Protein AF-A0A7S1MNI5-F1 (afdb_monomer_lite)

InterPro domains:
  IPR006387 CPW-WPC domain [PF09717] (18-81)
  IPR006387 CPW-WPC domain [SM01099] (18-83)
  IPR006387 CPW-WPC domain [TIGR01492] (18-82)

Secondary structure (DSSP, 8-state):
--SS--TT-GGG-TTTSPPB-TTSSS-TT-EE-TTS-EE--S-TTT--GGG-GGGGEE--TT--HHHHHHHHHHHT----BTT----------------

Sequence (99 aa):
PDPNPDRTDPSMAVWASCGHDYNYSCPMTFAKDAQGRCRAPDAPDVYDFRGVGNCANFDTSRWTPAMKEVFEKNCHVTWPCIGKVYIASSAALLGLAFL

Foldseek 3Di:
DDPQDDPVDLVPVCVSDFDFDPVDFEFPQWAQDPVRWTAHDPDCVVDPPPPQPPLGTGGCPPPDPVNVVVSCVRRVTHHDGPPDDDDRPPPDPDDDDDD

Structure (mmCIF, N/CA/C/O backbone):
data_AF-A0A7S1MNI5-F1
#
_entry.id   AF-A0A7S1MNI5-F1
#
loop_
_atom_site.group_PDB
_atom_site.id
_atom_site.type_symbol
_atom_site.label_atom_id
_atom_site.label_alt_id
_atom_site.label_comp_id
_atom_site.label_asym_id
_atom_site.label_entity_id
_atom_site.label_seq_id
_atom_site.pdbx_PDB_ins_code
_atom_site.Cartn_x
_atom_site.Cartn_y
_atom_site.Cartn_z
_atom_site.occupancy
_atom_site.B_iso_or_equiv
_atom_site.auth_seq_id
_atom_site.auth_comp_id
_atom_site.auth_asym_id
_atom_site.auth_atom_id
_atom_site.pdbx_PDB_model_num
ATOM 1 N N . PRO A 1 1 ? 19.127 -14.014 21.501 1.00 40.25 1 PRO A N 1
ATOM 2 C CA . PRO A 1 1 ? 18.271 -14.449 20.376 1.00 40.25 1 PRO A CA 1
ATOM 3 C C . PRO A 1 1 ? 18.070 -13.271 19.427 1.00 40.25 1 PRO A C 1
ATOM 5 O O . PRO A 1 1 ? 17.399 -12.308 19.790 1.00 40.25 1 PRO A O 1
ATOM 8 N N . ASP A 1 2 ? 18.752 -13.305 18.285 1.00 34.28 2 ASP A N 1
ATOM 9 C CA . ASP A 1 2 ? 18.641 -12.259 17.274 1.00 34.28 2 ASP A CA 1
ATOM 10 C C . ASP A 1 2 ? 17.185 -12.153 16.788 1.00 34.28 2 ASP A C 1
ATOM 12 O O . ASP A 1 2 ? 16.576 -13.172 16.462 1.00 34.28 2 ASP A O 1
ATOM 16 N N . PRO A 1 3 ? 16.589 -10.949 16.747 1.00 51.53 3 PRO A N 1
ATOM 17 C CA . PRO A 1 3 ? 15.180 -10.760 16.397 1.00 51.53 3 PRO A CA 1
ATOM 18 C C . PRO A 1 3 ? 14.914 -10.860 14.888 1.00 51.53 3 PRO A C 1
ATOM 20 O O . PRO A 1 3 ? 13.818 -10.522 14.440 1.00 51.53 3 PRO A O 1
ATOM 23 N N . ASN A 1 4 ? 15.910 -11.258 14.092 1.00 52.97 4 ASN A N 1
ATOM 24 C CA . ASN A 1 4 ? 15.786 -11.325 12.647 1.00 52.97 4 ASN A CA 1
ATOM 25 C C . ASN A 1 4 ? 15.644 -12.790 12.205 1.00 52.97 4 ASN A C 1
ATOM 27 O O . ASN A 1 4 ? 16.596 -13.553 12.379 1.00 52.97 4 ASN A O 1
ATOM 31 N N . PRO A 1 5 ? 14.479 -13.193 11.675 1.00 53.62 5 PRO A N 1
ATOM 32 C CA . PRO A 1 5 ? 14.256 -14.560 11.231 1.00 53.62 5 PRO A CA 1
ATOM 33 C C . PRO A 1 5 ? 15.192 -14.932 10.078 1.00 53.62 5 PRO A C 1
ATOM 35 O O . PRO A 1 5 ? 15.642 -14.079 9.308 1.00 53.62 5 PRO A O 1
ATOM 38 N N . ASP A 1 6 ? 15.489 -16.226 10.001 1.00 53.81 6 ASP A N 1
ATOM 39 C CA . ASP A 1 6 ? 16.373 -16.816 9.004 1.00 53.81 6 ASP A CA 1
ATOM 40 C C . ASP A 1 6 ? 15.912 -16.474 7.576 1.00 53.81 6 ASP A C 1
ATOM 42 O O . ASP A 1 6 ? 14.749 -16.651 7.213 1.00 53.81 6 ASP A O 1
ATOM 46 N N . ARG A 1 7 ? 16.840 -15.976 6.751 1.00 56.78 7 ARG A N 1
ATOM 47 C CA . ARG A 1 7 ? 16.567 -15.541 5.373 1.00 56.78 7 ARG A CA 1
ATOM 48 C C . ARG A 1 7 ? 16.258 -16.706 4.432 1.00 56.78 7 ARG A C 1
ATOM 50 O O . ARG A 1 7 ? 15.777 -16.454 3.330 1.00 56.78 7 ARG A O 1
ATOM 57 N N . THR A 1 8 ? 16.549 -17.948 4.824 1.00 58.19 8 THR A N 1
ATOM 58 C CA . THR A 1 8 ? 16.262 -19.136 4.004 1.00 58.19 8 THR A CA 1
ATOM 59 C C . THR A 1 8 ? 14.855 -19.695 4.194 1.00 58.19 8 THR A C 1
ATOM 61 O O . THR A 1 8 ? 14.434 -20.521 3.389 1.00 58.19 8 THR A O 1
ATOM 64 N N . ASP A 1 9 ? 14.114 -19.228 5.202 1.00 52.97 9 ASP A N 1
ATOM 65 C CA . ASP A 1 9 ? 12.722 -19.615 5.432 1.00 52.97 9 ASP A CA 1
ATOM 66 C C . ASP A 1 9 ? 11.829 -18.371 5.614 1.00 52.97 9 ASP A C 1
ATOM 68 O O . ASP A 1 9 ? 11.577 -17.920 6.736 1.00 52.97 9 ASP A O 1
ATOM 72 N N . PRO A 1 10 ? 11.320 -17.788 4.512 1.00 54.41 10 PRO A N 1
ATOM 73 C CA . PRO A 1 10 ? 10.461 -16.611 4.574 1.00 54.41 10 PRO A CA 1
ATOM 74 C C . PRO A 1 10 ? 9.112 -16.879 5.259 1.00 54.41 10 PRO A C 1
ATOM 76 O O . PRO A 1 10 ? 8.421 -15.922 5.590 1.00 54.41 10 PRO A O 1
ATOM 79 N N . SER A 1 11 ? 8.729 -18.135 5.530 1.00 54.28 11 SER A N 1
ATOM 80 C CA . SER A 1 11 ? 7.509 -18.434 6.298 1.00 54.28 11 SER A CA 1
ATOM 81 C C . SER A 1 11 ? 7.650 -18.102 7.791 1.00 54.28 11 SER A C 1
ATOM 83 O O . SER A 1 11 ? 6.659 -17.840 8.470 1.00 54.28 11 SER A O 1
ATOM 85 N N . MET A 1 12 ? 8.891 -18.026 8.282 1.00 52.06 12 MET A N 1
ATOM 86 C CA . MET A 1 12 ? 9.248 -17.648 9.655 1.00 52.06 12 MET A CA 1
ATOM 87 C C . MET A 1 12 ? 9.437 -16.134 9.822 1.00 52.06 12 MET A C 1
ATOM 89 O O . MET A 1 12 ? 9.621 -15.629 10.935 1.00 52.06 12 MET A O 1
ATOM 93 N N . ALA A 1 13 ? 9.388 -15.377 8.725 1.00 54.97 13 ALA A N 1
ATOM 94 C CA . ALA A 1 13 ? 9.414 -13.934 8.780 1.00 54.97 13 ALA A CA 1
ATOM 95 C C . ALA A 1 13 ? 8.074 -13.394 9.294 1.00 54.97 13 ALA A C 1
ATOM 97 O O . ALA A 1 13 ? 7.085 -13.332 8.574 1.00 54.97 13 ALA A O 1
ATOM 98 N N . VAL A 1 14 ? 8.053 -12.906 10.537 1.00 50.84 14 VAL A N 1
ATOM 99 C CA . VAL A 1 14 ? 6.901 -12.170 11.103 1.00 50.84 14 VAL A CA 1
ATOM 100 C C . VAL A 1 14 ? 6.546 -10.939 10.246 1.00 50.84 14 VAL A C 1
ATOM 102 O O . VAL A 1 14 ? 5.409 -10.480 10.240 1.00 50.84 14 VAL A O 1
ATOM 105 N N . TRP A 1 15 ? 7.507 -10.419 9.473 1.00 53.28 15 TRP A N 1
ATOM 106 C CA . TRP A 1 15 ? 7.284 -9.370 8.473 1.00 53.28 15 TRP A CA 1
ATOM 107 C C . TRP A 1 15 ? 6.761 -9.891 7.122 1.00 53.28 15 TRP A C 1
ATOM 109 O O . TRP A 1 15 ? 6.233 -9.097 6.354 1.00 53.28 15 TRP A O 1
ATOM 119 N N . ALA A 1 16 ? 6.887 -11.190 6.828 1.00 52.38 16 ALA A N 1
ATOM 120 C CA . ALA A 1 16 ? 6.332 -11.825 5.629 1.00 52.38 16 ALA A CA 1
ATOM 121 C C . ALA A 1 16 ? 4.855 -12.226 5.794 1.00 52.38 16 ALA A C 1
ATOM 123 O O . ALA A 1 16 ? 4.181 -12.510 4.809 1.00 52.38 16 ALA A O 1
ATOM 124 N N . SER A 1 17 ? 4.336 -12.231 7.026 1.00 63.50 17 SER A N 1
ATOM 125 C CA . SER A 1 17 ? 2.917 -12.450 7.327 1.00 63.50 17 SER A CA 1
ATOM 126 C C . SER A 1 17 ? 2.466 -11.571 8.498 1.00 63.50 17 SER A C 1
ATOM 128 O O . SER A 1 17 ? 2.069 -12.038 9.563 1.00 63.50 17 SER A O 1
ATOM 130 N N . CYS A 1 18 ? 2.554 -10.256 8.316 1.00 76.69 18 CYS A N 1
ATOM 131 C CA . CYS A 1 18 ? 1.974 -9.312 9.263 1.00 76.69 18 CYS A CA 1
ATOM 132 C C . CYS A 1 18 ? 0.515 -9.009 8.887 1.00 76.69 18 CYS A C 1
ATOM 134 O O . CYS A 1 18 ? 0.136 -9.049 7.719 1.00 76.69 18 CYS A O 1
ATOM 136 N N . GLY A 1 19 ? -0.322 -8.667 9.871 1.00 82.00 19 GLY A N 1
ATOM 137 C CA . GLY A 1 19 ? -1.615 -8.055 9.565 1.00 82.0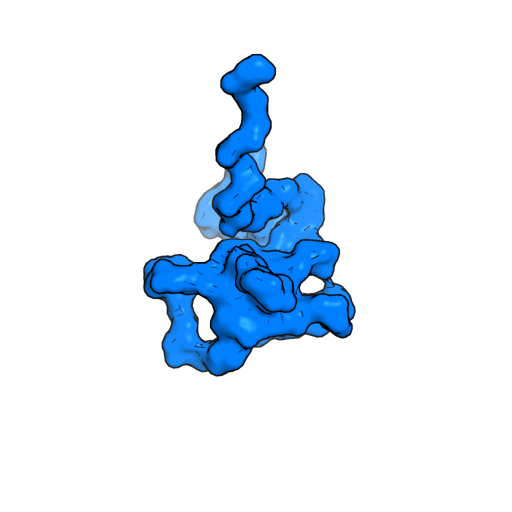0 19 GLY A CA 1
ATOM 138 C C . GLY A 1 19 ? -1.381 -6.700 8.897 1.00 82.00 19 GLY A C 1
ATOM 139 O O . GLY A 1 19 ? -0.672 -5.866 9.464 1.00 82.00 19 GLY A O 1
ATOM 140 N N . HIS A 1 20 ? -1.932 -6.487 7.704 1.00 87.62 20 HIS A N 1
ATOM 141 C CA . HIS A 1 20 ? -1.769 -5.231 6.974 1.00 87.62 20 HIS A CA 1
ATOM 142 C C . H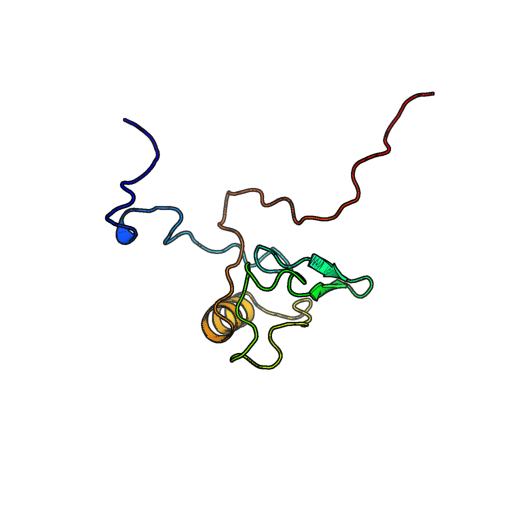IS A 1 20 ? -2.686 -4.133 7.522 1.00 87.62 20 HIS A C 1
ATOM 144 O O . HIS A 1 20 ? -3.861 -4.342 7.828 1.00 87.62 20 HIS A O 1
ATOM 150 N N . ASP A 1 21 ? -2.123 -2.940 7.654 1.00 88.12 21 ASP A N 1
ATOM 151 C CA . ASP A 1 21 ? -2.765 -1.738 8.145 1.00 88.12 21 ASP A CA 1
ATOM 152 C C . ASP A 1 21 ? -3.405 -0.971 6.988 1.00 88.12 21 ASP A C 1
ATOM 154 O O . ASP A 1 21 ? -2.833 -0.079 6.353 1.00 88.12 21 ASP A O 1
ATOM 158 N N . TYR A 1 22 ? -4.664 -1.311 6.749 1.00 90.94 22 TYR A N 1
ATOM 159 C CA . TYR A 1 22 ? -5.496 -0.665 5.748 1.00 90.94 22 TYR A CA 1
ATOM 160 C C . TYR A 1 22 ? -5.970 0.742 6.142 1.00 90.94 22 TYR A C 1
ATOM 162 O O . TYR A 1 22 ? -6.722 1.354 5.378 1.00 90.94 22 TYR A O 1
ATOM 170 N N . ASN A 1 23 ? -5.534 1.301 7.279 1.00 89.88 23 ASN A N 1
ATOM 171 C CA . ASN A 1 23 ? -5.755 2.718 7.578 1.00 89.88 23 ASN A CA 1
ATOM 172 C C . ASN A 1 23 ? -4.842 3.620 6.742 1.00 89.88 23 ASN A C 1
ATOM 174 O O . ASN A 1 23 ? -5.215 4.752 6.422 1.00 89.88 23 ASN A O 1
ATOM 178 N N . TYR A 1 24 ? -3.683 3.117 6.304 1.00 89.69 24 TYR A N 1
ATOM 179 C CA . TYR A 1 24 ? -2.849 3.842 5.354 1.00 89.69 24 TYR A CA 1
ATOM 180 C C . TYR A 1 24 ? -3.571 3.981 4.014 1.00 89.69 24 TYR A C 1
ATOM 182 O O . TYR A 1 24 ? -4.207 3.051 3.502 1.00 89.69 24 TYR A O 1
ATOM 190 N N . SER A 1 25 ? -3.502 5.178 3.431 1.00 91.50 25 SER A N 1
ATOM 191 C CA . SER A 1 25 ? -4.143 5.428 2.140 1.00 91.50 25 SER A CA 1
ATOM 192 C C . SER A 1 25 ? -3.443 4.649 1.029 1.00 91.50 25 SER A C 1
ATOM 194 O O . SER A 1 25 ? -4.103 3.935 0.290 1.00 91.50 25 SER A O 1
ATOM 196 N N . CYS A 1 26 ? -2.114 4.714 0.960 1.00 91.88 26 CYS A N 1
ATOM 197 C CA . CYS A 1 26 ? -1.352 4.075 -0.106 1.00 91.88 26 CYS A CA 1
ATOM 198 C C . CYS A 1 26 ? -0.579 2.850 0.391 1.00 91.88 26 CYS A C 1
ATOM 200 O O . CYS A 1 26 ? -0.188 2.827 1.563 1.00 91.88 26 CYS A O 1
ATOM 202 N N . PRO A 1 27 ? -0.333 1.864 -0.491 1.00 89.94 27 PRO A N 1
ATOM 203 C CA . PRO A 1 27 ? 0.618 0.795 -0.228 1.00 89.94 27 PRO A CA 1
ATOM 204 C C . PRO A 1 27 ? 2.025 1.341 0.035 1.00 89.94 27 PRO A C 1
ATOM 206 O O . PRO A 1 27 ? 2.337 2.498 -0.265 1.00 89.94 27 PRO A O 1
ATOM 209 N N . MET A 1 28 ? 2.900 0.485 0.555 1.00 86.12 28 MET A N 1
ATOM 210 C CA . MET A 1 28 ? 4.329 0.768 0.638 1.00 86.12 28 MET A CA 1
ATOM 211 C C . MET A 1 28 ? 4.880 1.135 -0.741 1.00 86.12 28 MET A C 1
ATOM 213 O O . MET A 1 28 ? 4.407 0.605 -1.734 1.00 86.12 28 MET A O 1
ATOM 217 N N . THR A 1 29 ? 5.873 2.032 -0.767 1.00 81.75 29 THR A N 1
ATOM 218 C CA . THR A 1 29 ? 6.541 2.600 -1.963 1.00 81.75 29 THR A CA 1
ATOM 219 C C . THR A 1 29 ? 5.694 3.514 -2.856 1.00 81.75 29 THR A C 1
ATOM 221 O O . THR A 1 29 ? 6.261 4.220 -3.688 1.00 81.75 29 THR A O 1
ATOM 224 N N . PHE A 1 30 ? 4.379 3.603 -2.638 1.00 87.44 30 PHE A N 1
ATOM 225 C CA . PHE A 1 30 ? 3.509 4.533 -3.357 1.00 87.44 30 PHE A CA 1
ATOM 226 C C . PHE A 1 30 ? 3.489 5.908 -2.681 1.00 87.44 30 PHE A C 1
ATOM 228 O O . PHE A 1 30 ? 3.409 6.026 -1.455 1.00 87.44 30 PHE A O 1
ATOM 235 N N . ALA A 1 31 ? 3.505 6.964 -3.492 1.00 87.31 31 ALA A N 1
ATOM 236 C CA . ALA A 1 31 ? 3.410 8.346 -3.032 1.00 87.31 31 ALA A CA 1
ATOM 237 C C . ALA A 1 31 ? 2.034 8.934 -3.359 1.00 87.31 31 ALA A C 1
ATOM 239 O O . ALA A 1 31 ? 1.455 8.641 -4.406 1.00 87.31 31 ALA A O 1
ATOM 240 N N . LYS A 1 32 ? 1.508 9.794 -2.481 1.00 89.56 32 LYS A N 1
ATOM 241 C CA . LYS A 1 32 ? 0.306 10.572 -2.798 1.00 89.56 32 LYS A CA 1
ATOM 242 C C . LYS A 1 32 ? 0.638 11.683 -3.783 1.00 89.56 32 LYS A C 1
ATOM 244 O O . LYS A 1 32 ? 1.626 12.393 -3.608 1.00 89.56 32 LYS A O 1
ATOM 249 N N . ASP A 1 33 ? -0.213 11.861 -4.782 1.00 87.88 33 ASP A N 1
ATOM 250 C CA . ASP A 1 33 ? -0.185 13.042 -5.631 1.00 87.88 33 ASP A CA 1
ATOM 251 C C . ASP A 1 33 ? -0.928 14.236 -5.020 1.00 87.88 33 ASP A C 1
ATOM 253 O O . ASP A 1 33 ? -1.490 14.159 -3.926 1.00 87.88 33 ASP A O 1
ATOM 257 N N . ALA A 1 34 ? -0.921 15.363 -5.737 1.00 87.88 34 ALA A N 1
ATOM 258 C CA . ALA A 1 34 ? -1.598 16.590 -5.323 1.00 87.88 34 ALA A CA 1
ATOM 259 C C . ALA A 1 34 ? -3.123 16.419 -5.182 1.00 87.88 34 ALA A C 1
ATOM 261 O O . ALA A 1 34 ? -3.772 17.212 -4.507 1.00 87.88 34 ALA A O 1
ATOM 262 N N . GLN A 1 35 ? -3.692 15.387 -5.806 1.00 87.75 35 GLN A N 1
ATOM 263 C CA . GLN A 1 35 ? -5.101 15.020 -5.739 1.00 87.75 35 GLN A CA 1
ATOM 264 C C . GLN A 1 35 ? -5.373 13.964 -4.653 1.00 87.75 35 GLN A C 1
ATOM 266 O O . GLN A 1 35 ? -6.514 13.542 -4.481 1.00 87.75 35 GLN A O 1
ATOM 271 N N . GLY A 1 36 ? -4.345 13.537 -3.911 1.00 88.31 36 GLY A N 1
ATOM 272 C CA . GLY A 1 36 ? -4.440 12.522 -2.866 1.00 88.31 36 GLY A CA 1
ATOM 273 C C . GLY A 1 36 ? -4.476 11.080 -3.379 1.00 88.31 36 GLY A C 1
ATOM 274 O O . GLY A 1 36 ? -4.682 10.170 -2.575 1.00 88.31 36 GLY A O 1
ATOM 275 N N . ARG A 1 37 ? -4.256 10.856 -4.680 1.00 91.25 37 ARG A N 1
ATOM 276 C CA . ARG A 1 37 ? -4.232 9.529 -5.307 1.00 91.25 37 ARG A CA 1
ATOM 277 C C . ARG A 1 37 ? -2.869 8.883 -5.111 1.00 91.25 37 ARG A C 1
ATOM 279 O O . ARG A 1 37 ? -1.844 9.559 -5.089 1.00 91.25 37 ARG A O 1
ATOM 286 N N . CYS A 1 38 ? -2.852 7.566 -4.992 1.00 91.50 38 CYS A N 1
ATOM 287 C CA . CYS A 1 38 ? -1.632 6.790 -4.864 1.00 91.50 38 CYS A CA 1
ATOM 288 C C . CYS A 1 38 ? -0.993 6.612 -6.237 1.00 91.50 38 CYS A C 1
ATOM 290 O O . CYS A 1 38 ? -1.628 6.086 -7.152 1.00 91.50 38 CYS A O 1
ATOM 292 N N . ARG A 1 39 ? 0.260 7.046 -6.364 1.00 89.50 39 ARG A N 1
ATOM 293 C CA . ARG A 1 39 ? 1.095 6.867 -7.548 1.00 89.50 39 ARG A CA 1
ATOM 294 C C . ARG A 1 39 ? 2.230 5.909 -7.260 1.00 89.50 39 ARG A C 1
ATOM 296 O O . ARG A 1 39 ? 2.900 6.025 -6.232 1.00 89.50 39 ARG A O 1
ATOM 303 N N . ALA A 1 40 ? 2.421 4.987 -8.190 1.00 85.25 40 ALA A N 1
ATOM 304 C CA . ALA A 1 40 ? 3.580 4.119 -8.222 1.00 85.25 40 ALA A CA 1
ATOM 305 C C . ALA A 1 40 ? 4.888 4.932 -8.293 1.00 85.25 40 ALA A C 1
ATOM 307 O O . ALA A 1 40 ? 4.882 6.040 -8.838 1.00 85.25 40 ALA A O 1
ATOM 308 N N . PRO A 1 41 ? 6.001 4.399 -7.761 1.00 79.75 41 PRO A N 1
ATOM 309 C CA . PRO A 1 41 ? 7.311 5.014 -7.931 1.00 79.75 41 PRO A CA 1
ATOM 310 C C . PRO A 1 41 ? 7.751 4.953 -9.402 1.00 79.75 41 PRO A C 1
ATOM 312 O O . PRO A 1 41 ? 7.535 3.952 -10.075 1.00 79.75 41 PRO A O 1
ATOM 315 N N . ASP A 1 42 ? 8.434 5.992 -9.887 1.00 69.94 42 ASP A N 1
ATOM 316 C CA . ASP A 1 42 ? 8.936 6.059 -11.273 1.00 69.94 42 ASP A CA 1
ATOM 317 C C . ASP A 1 42 ? 10.131 5.117 -11.540 1.00 69.94 42 ASP A C 1
ATOM 319 O O . ASP A 1 42 ? 10.624 5.026 -12.664 1.00 69.94 42 ASP A O 1
ATOM 323 N N . ALA A 1 43 ? 10.626 4.440 -10.500 1.00 64.06 43 ALA A N 1
ATOM 324 C CA . ALA A 1 43 ? 11.821 3.610 -10.534 1.00 64.06 43 ALA A CA 1
ATOM 325 C C . ALA A 1 43 ? 11.492 2.200 -11.085 1.00 64.06 43 ALA A C 1
ATOM 327 O O . ALA A 1 43 ? 10.795 1.427 -10.420 1.00 64.06 43 ALA A O 1
ATOM 328 N N . PRO A 1 44 ? 11.963 1.844 -12.298 1.00 56.28 44 PRO A N 1
ATOM 329 C CA . PRO A 1 44 ? 11.597 0.599 -12.985 1.00 56.28 44 PRO A CA 1
ATOM 330 C C . PRO A 1 44 ? 12.209 -0.664 -12.357 1.00 56.28 44 PRO A C 1
ATOM 332 O O . PRO A 1 44 ? 11.847 -1.774 -12.735 1.00 56.28 44 PRO A O 1
ATOM 335 N N . ASP A 1 45 ? 13.146 -0.507 -11.424 1.00 57.25 45 ASP A N 1
ATOM 336 C CA . ASP A 1 45 ? 13.790 -1.569 -10.648 1.00 57.25 45 ASP A CA 1
ATOM 337 C C . ASP A 1 45 ? 13.010 -1.946 -9.378 1.00 57.25 45 ASP A C 1
ATOM 339 O O . ASP A 1 45 ? 13.219 -3.027 -8.828 1.00 57.25 45 ASP A O 1
ATOM 343 N N . VAL A 1 46 ? 12.097 -1.082 -8.920 1.00 55.25 46 VAL A N 1
ATOM 344 C CA . VAL A 1 46 ? 11.306 -1.300 -7.699 1.00 55.25 46 VAL A CA 1
ATOM 345 C C . VAL A 1 46 ? 10.032 -2.096 -7.984 1.00 55.25 46 VAL A C 1
ATOM 347 O O . VAL A 1 46 ? 9.528 -2.772 -7.088 1.00 55.25 46 VAL A O 1
ATOM 350 N N . TYR A 1 47 ? 9.493 -2.028 -9.206 1.00 57.00 47 TYR A N 1
ATOM 351 C CA . TYR A 1 47 ? 8.194 -2.618 -9.520 1.00 57.00 47 TYR A CA 1
ATOM 352 C C . TYR A 1 47 ? 8.015 -2.875 -11.028 1.00 57.00 47 TYR A C 1
ATOM 354 O O . TYR A 1 47 ? 8.133 -1.956 -11.837 1.00 57.00 47 TYR A O 1
ATOM 362 N N . ASP A 1 48 ? 7.699 -4.113 -11.427 1.00 58.81 48 ASP A N 1
ATOM 363 C CA . ASP A 1 48 ? 7.422 -4.437 -12.833 1.00 58.81 48 ASP A CA 1
ATOM 364 C C . ASP A 1 48 ? 5.964 -4.108 -13.194 1.00 58.81 48 ASP A C 1
ATOM 366 O O . ASP A 1 48 ? 5.050 -4.924 -13.071 1.00 58.81 48 ASP A O 1
ATOM 370 N N . PHE A 1 49 ? 5.731 -2.880 -13.655 1.00 57.94 49 PHE A N 1
ATOM 371 C CA . PHE A 1 49 ? 4.415 -2.411 -14.107 1.00 57.94 49 PHE A CA 1
ATOM 372 C C . PHE A 1 49 ? 3.932 -3.076 -15.406 1.00 57.94 49 PHE A C 1
ATOM 374 O O . PHE A 1 49 ? 2.801 -2.832 -15.832 1.00 57.94 49 PHE A O 1
ATOM 381 N N . ARG A 1 50 ? 4.769 -3.877 -16.086 1.00 52.06 50 ARG A N 1
ATOM 382 C CA . ARG A 1 50 ? 4.540 -4.285 -17.484 1.00 52.06 50 ARG A CA 1
ATOM 383 C C . ARG A 1 50 ? 3.413 -5.299 -17.681 1.00 52.06 50 ARG A C 1
ATOM 385 O O . ARG A 1 50 ? 3.069 -5.579 -18.826 1.00 52.06 50 ARG A O 1
ATOM 392 N N . GLY A 1 51 ? 2.810 -5.812 -16.607 1.00 51.34 51 GLY A N 1
ATOM 393 C CA . GLY A 1 51 ? 1.753 -6.826 -16.685 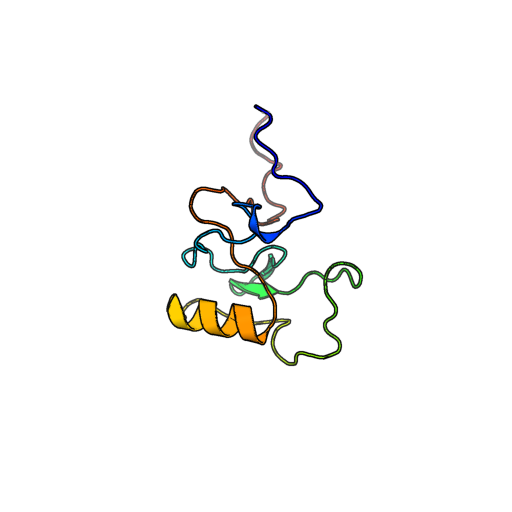1.00 51.34 51 GLY A CA 1
ATOM 394 C C . GLY A 1 51 ? 0.413 -6.476 -16.036 1.00 51.34 51 GLY A C 1
ATOM 395 O O . GLY A 1 51 ? -0.562 -7.174 -16.301 1.00 51.34 51 GLY A O 1
ATOM 396 N N . VAL A 1 52 ? 0.322 -5.428 -15.202 1.00 55.94 52 VAL A N 1
ATOM 397 C CA . VAL A 1 52 ? -0.808 -5.271 -14.258 1.00 55.94 52 VAL A CA 1
ATOM 398 C C . VAL A 1 52 ? -1.498 -3.899 -14.353 1.00 55.94 52 VAL A C 1
ATOM 400 O O . VAL A 1 52 ? -1.568 -3.149 -13.389 1.00 55.94 52 VAL A O 1
ATOM 403 N N . GLY A 1 53 ? -2.032 -3.567 -15.536 1.00 63.22 53 GLY A N 1
ATOM 404 C CA . GLY A 1 53 ? -3.087 -2.555 -15.760 1.00 63.22 53 GLY A CA 1
ATOM 405 C C . GLY A 1 53 ? -3.094 -1.269 -14.896 1.00 63.22 53 GLY A C 1
ATOM 406 O O . GLY A 1 53 ? -2.069 -0.641 -14.650 1.00 63.22 53 GLY A O 1
ATOM 407 N N . ASN A 1 54 ? -4.295 -0.846 -14.465 1.00 72.94 54 ASN A N 1
ATOM 408 C CA . ASN A 1 54 ? -4.599 0.412 -13.747 1.00 72.94 54 ASN A CA 1
ATOM 409 C C . ASN A 1 54 ? -4.018 0.513 -12.309 1.00 72.94 54 ASN A C 1
ATOM 411 O O . ASN A 1 54 ? -4.478 1.338 -11.520 1.00 72.94 54 ASN A O 1
ATOM 415 N N . CYS A 1 55 ? -3.026 -0.302 -11.938 1.00 86.00 55 CYS A N 1
ATOM 416 C CA . CYS A 1 55 ? -2.443 -0.318 -10.591 1.00 86.00 55 CYS A CA 1
ATOM 417 C C . CYS A 1 55 ? -1.426 0.813 -10.342 1.00 86.00 55 CYS A C 1
ATOM 419 O O . CYS A 1 55 ? -1.018 1.029 -9.206 1.00 86.00 55 CYS A O 1
ATOM 421 N N . ALA A 1 56 ? -1.016 1.553 -11.378 1.00 85.12 56 ALA A N 1
ATOM 422 C CA . ALA A 1 56 ? -0.021 2.622 -11.251 1.00 85.12 56 ALA A CA 1
ATOM 423 C C . ALA A 1 56 ? -0.577 3.926 -10.646 1.00 85.12 56 ALA A C 1
ATOM 425 O O 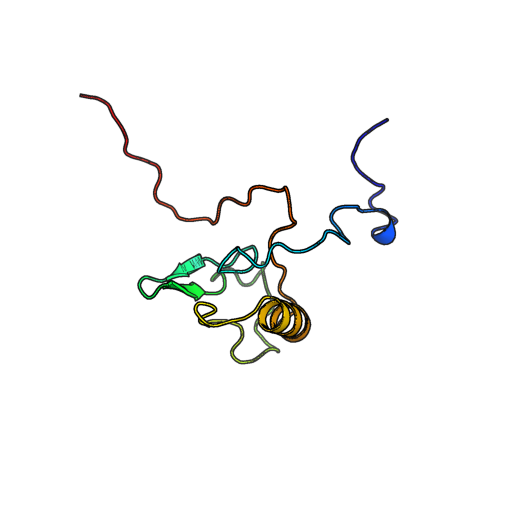. ALA A 1 56 ? 0.179 4.710 -10.070 1.00 85.12 56 ALA A O 1
ATOM 426 N N . ASN A 1 57 ? -1.882 4.184 -10.791 1.00 88.06 57 ASN A N 1
ATOM 427 C CA . ASN A 1 57 ? -2.519 5.396 -10.278 1.00 88.06 57 ASN A CA 1
ATOM 428 C C . ASN A 1 57 ? -3.977 5.140 -9.868 1.00 88.06 57 ASN A C 1
ATOM 430 O O . ASN A 1 57 ? -4.838 4.912 -10.719 1.00 88.06 57 ASN A O 1
ATOM 434 N N . PHE A 1 58 ? -4.279 5.245 -8.574 1.00 91.00 58 PHE A N 1
ATOM 435 C CA . PHE A 1 58 ? -5.605 4.930 -8.032 1.00 91.00 58 PHE A CA 1
ATOM 436 C C . PHE A 1 58 ? -5.940 5.752 -6.782 1.00 91.00 58 PHE A C 1
ATOM 438 O O . PHE A 1 58 ? -5.057 6.279 -6.112 1.00 91.00 58 PHE A O 1
ATOM 445 N N . ASP A 1 59 ? -7.231 5.864 -6.464 1.00 92.88 59 ASP A N 1
ATOM 446 C CA . ASP A 1 59 ? -7.725 6.536 -5.258 1.00 92.88 59 ASP A CA 1
ATOM 447 C C . ASP A 1 59 ? -8.378 5.526 -4.312 1.00 92.88 59 ASP A C 1
ATOM 449 O O . ASP A 1 59 ? -9.313 4.822 -4.694 1.00 92.88 59 ASP A O 1
ATOM 453 N N . THR A 1 60 ? -7.905 5.490 -3.068 1.00 93.44 60 THR A N 1
ATOM 454 C CA . THR A 1 60 ? -8.413 4.604 -2.018 1.00 93.44 60 THR A CA 1
ATOM 455 C C . THR A 1 60 ? -9.321 5.312 -1.014 1.00 93.44 60 THR A C 1
ATOM 457 O O . THR A 1 60 ? -9.664 4.718 0.007 1.00 93.44 60 THR A O 1
ATOM 460 N N . SER A 1 61 ? -9.652 6.591 -1.221 1.00 91.88 61 SER A N 1
ATOM 461 C CA . SER A 1 61 ? -10.379 7.438 -0.260 1.00 91.88 61 SER A CA 1
ATOM 462 C C . SER A 1 61 ? -11.713 6.839 0.193 1.00 91.88 61 SER A C 1
ATOM 464 O O . SER A 1 61 ? -12.142 7.047 1.325 1.00 91.88 61 SER A O 1
ATOM 466 N N . ARG A 1 62 ? -12.351 6.053 -0.680 1.00 93.75 62 ARG A N 1
ATOM 467 C CA . ARG A 1 62 ? -13.643 5.394 -0.443 1.00 93.75 62 ARG A CA 1
ATOM 468 C C . ARG A 1 62 ? -13.540 3.877 -0.283 1.00 93.75 62 ARG A C 1
ATOM 470 O O . ARG A 1 62 ? -14.565 3.200 -0.298 1.00 93.75 62 ARG A O 1
ATOM 477 N N . TRP A 1 63 ? -12.329 3.331 -0.195 1.00 94.31 63 TRP A N 1
ATOM 478 C CA . TRP A 1 63 ? -12.127 1.885 -0.136 1.00 94.31 63 TRP A CA 1
ATOM 479 C C . TRP A 1 63 ? -12.271 1.364 1.285 1.00 94.31 63 TRP A C 1
ATOM 481 O O . TRP A 1 63 ? -11.715 1.924 2.230 1.00 94.31 63 TRP A O 1
ATOM 491 N N . THR A 1 64 ? -12.976 0.245 1.421 1.00 95.81 64 THR A N 1
ATOM 492 C CA . THR A 1 64 ? -12.985 -0.523 2.666 1.00 95.81 64 THR A CA 1
ATOM 493 C C . THR A 1 64 ? -11.667 -1.293 2.826 1.00 95.81 64 THR A C 1
ATOM 495 O O . THR A 1 64 ? -10.965 -1.523 1.834 1.00 95.81 64 THR A O 1
ATOM 498 N N . PRO A 1 65 ? -11.327 -1.755 4.043 1.00 93.75 65 PRO A N 1
ATOM 499 C CA . PRO A 1 65 ? -10.176 -2.634 4.251 1.00 93.75 65 PRO A CA 1
ATOM 500 C C . PRO A 1 65 ? -10.177 -3.867 3.333 1.00 93.75 65 PRO A C 1
ATOM 502 O O . PRO A 1 65 ? -9.162 -4.178 2.722 1.00 93.75 65 PRO A O 1
ATOM 505 N N . ALA A 1 66 ? -11.340 -4.496 3.131 1.00 93.69 66 ALA A N 1
ATOM 506 C CA . ALA A 1 66 ? -11.481 -5.641 2.229 1.00 93.69 66 ALA A CA 1
ATOM 507 C C . ALA A 1 66 ? -11.194 -5.288 0.755 1.00 93.69 66 ALA A C 1
ATOM 509 O O . ALA A 1 66 ? -10.603 -6.083 0.031 1.00 93.69 66 ALA A O 1
ATOM 510 N N . MET A 1 67 ? -11.573 -4.087 0.296 1.00 94.50 67 MET A N 1
ATOM 511 C CA . MET A 1 67 ? -11.231 -3.627 -1.059 1.00 94.50 67 MET A CA 1
ATOM 512 C C . MET A 1 67 ? -9.721 -3.437 -1.222 1.00 94.50 67 MET A C 1
ATOM 514 O O . MET A 1 67 ? -9.171 -3.802 -2.259 1.00 94.50 67 MET A O 1
ATOM 518 N N . LYS A 1 68 ? -9.052 -2.896 -0.195 1.00 94.12 68 LYS A N 1
ATOM 519 C CA . LYS A 1 68 ? -7.592 -2.737 -0.184 1.00 94.12 68 LYS A CA 1
ATOM 520 C C . LYS A 1 68 ? -6.882 -4.089 -0.197 1.00 94.12 68 LYS A C 1
ATOM 522 O O . LYS A 1 68 ? -5.973 -4.260 -0.995 1.00 94.12 68 LYS A O 1
ATOM 527 N N . GLU A 1 69 ? -7.354 -5.063 0.577 1.00 92.81 69 GLU A N 1
ATOM 528 C CA . GLU A 1 69 ? -6.822 -6.432 0.565 1.00 92.81 69 GLU A CA 1
ATOM 529 C C . GLU A 1 69 ? -6.934 -7.097 -0.818 1.00 92.81 69 GLU A C 1
ATOM 531 O O . GLU A 1 69 ? -5.990 -7.718 -1.306 1.00 92.81 69 GLU A O 1
ATOM 536 N N . VAL A 1 70 ? -8.087 -6.965 -1.481 1.00 92.19 70 VAL A N 1
ATOM 537 C CA . VAL A 1 70 ? -8.278 -7.511 -2.834 1.00 92.19 70 VAL A CA 1
ATOM 538 C C . VAL A 1 70 ? -7.360 -6.810 -3.837 1.00 92.19 70 VAL A C 1
ATOM 540 O O . VAL A 1 70 ? -6.743 -7.472 -4.670 1.00 92.19 70 VAL A O 1
ATOM 543 N N . PHE A 1 71 ? -7.239 -5.482 -3.754 1.00 91.31 71 PHE A N 1
ATOM 544 C CA . PHE A 1 71 ? -6.334 -4.719 -4.612 1.00 91.31 71 PHE A CA 1
ATOM 545 C C . PHE A 1 71 ? -4.874 -5.114 -4.395 1.00 91.31 71 PHE A C 1
ATOM 547 O O . PHE A 1 71 ? -4.137 -5.281 -5.360 1.00 91.31 71 PHE A O 1
ATOM 554 N N . GLU A 1 72 ? -4.470 -5.308 -3.144 1.00 89.69 72 GLU A N 1
ATOM 555 C CA . GLU A 1 72 ? -3.135 -5.757 -2.774 1.00 89.69 72 GLU A CA 1
ATOM 556 C C . GLU A 1 72 ? -2.755 -7.060 -3.477 1.00 89.69 72 GLU A C 1
ATOM 558 O O . GLU A 1 72 ? -1.721 -7.133 -4.138 1.00 89.69 72 GLU A O 1
ATOM 563 N N . LYS A 1 73 ? -3.648 -8.052 -3.420 1.00 88.00 73 LYS A N 1
ATOM 564 C CA . LYS A 1 73 ? -3.468 -9.355 -4.069 1.00 88.00 73 LYS A CA 1
ATOM 565 C C . LYS A 1 73 ? -3.451 -9.248 -5.594 1.00 88.00 73 LYS A C 1
ATOM 567 O O . LYS A 1 73 ? -2.631 -9.896 -6.233 1.00 88.00 73 LYS A O 1
ATOM 572 N N . ASN A 1 74 ? -4.333 -8.427 -6.168 1.00 87.56 74 ASN A N 1
ATOM 573 C CA . ASN A 1 74 ? -4.473 -8.282 -7.620 1.00 87.56 74 ASN A CA 1
ATOM 574 C C . ASN A 1 74 ? -3.330 -7.490 -8.261 1.00 87.56 74 ASN A C 1
ATOM 576 O O . ASN A 1 74 ? -2.915 -7.800 -9.372 1.00 87.56 74 ASN A O 1
ATOM 580 N N . CYS A 1 75 ? -2.857 -6.448 -7.580 1.00 85.94 75 CYS A N 1
ATOM 581 C CA . CYS A 1 75 ? -1.781 -5.583 -8.054 1.00 85.94 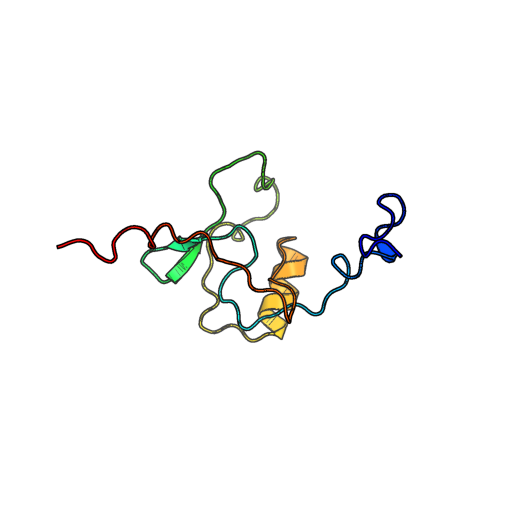75 CYS A CA 1
ATOM 582 C C . CYS A 1 75 ? -0.406 -6.009 -7.532 1.00 85.94 75 CYS A C 1
ATOM 584 O O . CYS A 1 75 ? 0.578 -5.369 -7.882 1.00 85.94 75 CYS A O 1
ATOM 586 N N . HIS A 1 76 ? -0.348 -7.060 -6.706 1.00 84.94 76 HIS A N 1
ATOM 587 C CA . HIS A 1 76 ? 0.845 -7.566 -6.022 1.00 84.94 76 HIS A CA 1
ATOM 588 C C . HIS A 1 76 ? 1.568 -6.524 -5.150 1.00 84.94 76 HIS A C 1
ATOM 590 O O . HIS A 1 76 ? 2.776 -6.627 -4.919 1.00 84.94 76 HIS A O 1
ATOM 596 N N . VAL A 1 77 ? 0.856 -5.484 -4.696 1.00 85.56 77 VAL A N 1
ATOM 597 C CA . VAL A 1 77 ? 1.408 -4.424 -3.829 1.00 85.56 77 VAL A CA 1
ATOM 598 C C . VAL A 1 77 ? 1.386 -4.891 -2.377 1.00 85.56 77 VAL A C 1
ATOM 600 O O . VAL A 1 77 ? 0.974 -6.008 -2.088 1.00 85.56 77 VAL A O 1
ATOM 603 N N . THR A 1 78 ? 1.856 -4.079 -1.435 1.00 87.25 78 THR A N 1
ATOM 604 C CA . THR A 1 78 ? 1.793 -4.447 -0.013 1.00 87.25 78 THR A CA 1
ATOM 605 C C . THR A 1 78 ? 1.495 -3.220 0.825 1.00 87.25 78 THR A C 1
ATOM 607 O O . THR A 1 78 ? 2.199 -2.214 0.721 1.00 87.25 78 THR A O 1
ATOM 610 N N . TRP A 1 79 ? 0.451 -3.273 1.649 1.00 89.62 79 TRP A N 1
ATOM 611 C CA . TRP A 1 79 ? 0.196 -2.245 2.648 1.00 89.62 79 TRP A CA 1
ATOM 612 C C . TRP A 1 79 ? 1.152 -2.374 3.842 1.00 89.62 79 TRP A C 1
ATOM 614 O O . TRP A 1 79 ? 1.639 -3.458 4.152 1.00 89.62 79 TRP A O 1
ATOM 624 N N . PRO A 1 80 ? 1.434 -1.260 4.535 1.00 87.69 80 PRO A N 1
ATOM 625 C CA . PRO A 1 80 ? 2.113 -1.253 5.827 1.00 87.69 80 PRO A CA 1
ATOM 626 C C . PRO A 1 80 ? 1.635 -2.334 6.800 1.00 87.69 80 PRO A C 1
ATOM 628 O O . PRO A 1 80 ? 0.440 -2.524 6.951 1.00 87.69 80 PRO A O 1
ATOM 631 N N . CYS A 1 81 ? 2.533 -2.983 7.538 1.00 85.44 81 CYS A N 1
ATOM 632 C CA . CYS A 1 81 ? 2.157 -3.820 8.682 1.00 85.44 81 CYS A CA 1
ATOM 633 C C . CYS A 1 81 ? 1.561 -3.001 9.844 1.00 85.44 81 CYS A C 1
ATOM 635 O O . CYS A 1 81 ? 2.083 -1.937 10.191 1.00 85.44 81 CYS A O 1
ATOM 637 N N . ILE A 1 82 ? 0.565 -3.554 10.542 1.00 80.88 82 ILE A N 1
ATOM 638 C CA . ILE A 1 82 ? 0.057 -3.010 11.812 1.00 80.88 82 ILE A CA 1
ATOM 639 C C . ILE A 1 82 ? 1.200 -2.938 12.836 1.00 80.88 82 ILE A C 1
ATOM 641 O O . ILE A 1 82 ? 1.958 -3.891 13.023 1.00 80.88 82 ILE A O 1
ATOM 645 N N . GLY A 1 83 ? 1.330 -1.795 13.514 1.00 69.75 83 GLY A N 1
ATOM 646 C CA . GLY A 1 83 ? 2.359 -1.572 14.539 1.00 69.75 83 GLY A CA 1
ATOM 647 C C . GLY A 1 83 ? 3.744 -1.203 13.994 1.00 69.75 83 GLY A C 1
ATOM 648 O O . GLY A 1 83 ? 4.681 -1.023 14.773 1.00 69.75 83 GLY A O 1
ATOM 649 N N . LYS A 1 84 ? 3.893 -1.048 12.673 1.00 63.19 84 LYS A N 1
ATOM 650 C CA . LYS A 1 84 ? 5.081 -0.467 12.040 1.00 63.19 84 LYS A CA 1
ATOM 651 C C . LYS A 1 84 ? 4.723 0.918 11.497 1.00 63.19 84 LYS A C 1
ATOM 653 O O . LYS A 1 84 ? 3.743 1.088 10.778 1.00 63.19 84 LYS A O 1
ATOM 658 N N . VAL A 1 85 ? 5.513 1.925 11.861 1.00 58.09 85 VAL A N 1
ATOM 659 C CA . VAL A 1 85 ? 5.362 3.280 11.316 1.00 58.09 85 VAL A CA 1
ATOM 660 C C . VAL A 1 85 ? 6.070 3.314 9.969 1.00 58.09 85 VAL A C 1
ATOM 662 O O . VAL A 1 85 ? 7.296 3.217 9.919 1.00 58.09 85 VAL A O 1
ATOM 665 N N . TYR A 1 86 ? 5.309 3.443 8.884 1.00 56.03 86 TYR A N 1
ATOM 666 C CA . TYR A 1 86 ? 5.878 3.668 7.560 1.00 56.03 86 TYR A CA 1
ATOM 667 C C . TYR A 1 86 ? 5.787 5.147 7.255 1.00 56.03 86 TYR A C 1
ATOM 669 O O . TYR A 1 86 ? 4.705 5.704 7.063 1.00 56.03 86 TYR A O 1
ATOM 677 N N . ILE A 1 87 ? 6.949 5.789 7.226 1.00 55.03 87 ILE A N 1
ATOM 678 C CA . ILE A 1 87 ? 7.053 7.152 6.737 1.00 55.03 87 ILE A CA 1
ATOM 679 C C . ILE A 1 87 ? 6.841 7.051 5.227 1.00 55.03 87 ILE A C 1
ATOM 681 O O . ILE A 1 87 ? 7.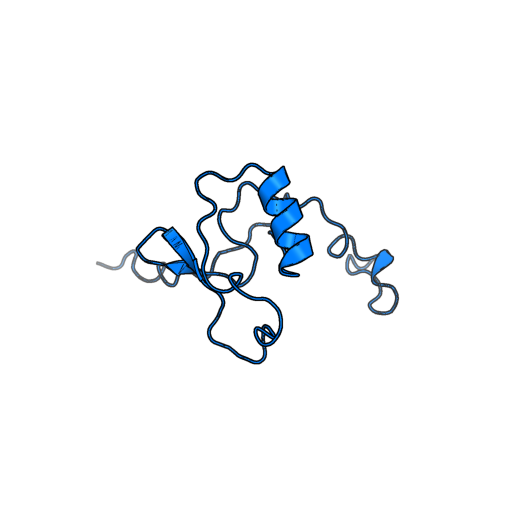747 6.665 4.488 1.00 55.03 87 ILE A O 1
ATOM 685 N N . ALA A 1 88 ? 5.613 7.318 4.773 1.00 50.19 88 ALA A N 1
ATOM 686 C CA . ALA A 1 88 ? 5.357 7.586 3.367 1.00 50.19 88 ALA A CA 1
ATOM 687 C C . ALA A 1 88 ? 6.377 8.643 2.939 1.00 50.19 88 ALA A C 1
ATOM 689 O O . ALA A 1 88 ? 6.550 9.632 3.653 1.00 50.19 88 ALA A O 1
ATOM 690 N N . SER A 1 89 ? 7.092 8.412 1.837 1.00 47.06 89 SER A N 1
ATOM 691 C CA . SER A 1 89 ? 8.103 9.344 1.338 1.00 47.06 89 SER A CA 1
ATOM 692 C C . SER A 1 89 ? 7.415 10.595 0.780 1.00 47.06 89 SER A C 1
ATOM 694 O O . SER A 1 89 ? 7.343 10.834 -0.419 1.00 47.06 89 SER A O 1
ATOM 696 N N . SER A 1 90 ? 6.815 11.381 1.665 1.00 43.50 90 SER A N 1
ATOM 697 C CA . SER A 1 90 ? 6.517 12.780 1.462 1.00 43.50 90 SER A CA 1
ATOM 698 C C . SER A 1 90 ? 7.794 13.518 1.817 1.00 43.50 90 SER A C 1
ATOM 700 O O . SER A 1 90 ? 8.105 13.726 2.991 1.00 43.50 90 SER A O 1
ATOM 702 N N . ALA A 1 91 ? 8.546 13.896 0.788 1.00 46.50 91 ALA A N 1
ATOM 703 C CA . ALA A 1 91 ? 9.497 14.988 0.876 1.00 46.50 91 ALA A CA 1
ATOM 704 C C . ALA A 1 91 ? 8.741 16.252 1.323 1.00 46.50 91 ALA A C 1
ATOM 706 O O . ALA A 1 91 ? 8.238 17.007 0.501 1.00 46.50 91 ALA A O 1
ATOM 707 N N . ALA A 1 92 ? 8.576 16.429 2.633 1.00 44.22 92 ALA A N 1
ATOM 708 C CA . ALA A 1 92 ? 7.997 17.623 3.241 1.00 44.22 92 ALA A CA 1
ATOM 709 C C . ALA A 1 92 ? 8.317 17.697 4.743 1.00 44.22 92 ALA A C 1
ATOM 711 O O . ALA A 1 92 ? 7.447 18.008 5.543 1.00 44.22 92 ALA A O 1
ATOM 712 N N . LEU A 1 93 ? 9.554 17.398 5.150 1.00 44.31 93 LEU A N 1
ATOM 713 C CA . LEU A 1 93 ? 10.062 17.767 6.477 1.00 44.31 93 LEU A CA 1
ATOM 714 C C . LEU A 1 93 ? 11.537 18.174 6.382 1.00 44.31 93 LEU A C 1
ATOM 716 O O . LEU A 1 93 ? 12.417 17.545 6.956 1.00 44.31 93 LEU A O 1
ATOM 720 N N . LEU A 1 94 ? 11.807 19.255 5.654 1.00 43.09 94 LEU A N 1
ATOM 721 C CA . LEU A 1 94 ? 12.945 20.122 5.952 1.00 43.09 94 LEU A CA 1
ATOM 722 C C . LEU A 1 94 ? 12.440 21.558 5.911 1.00 43.09 94 LEU A C 1
ATOM 724 O O . LEU A 1 94 ? 12.171 22.099 4.842 1.00 43.09 94 LEU A O 1
ATOM 728 N N . GLY A 1 95 ? 12.271 22.147 7.091 1.00 40.50 95 GLY A N 1
ATOM 729 C CA . GLY A 1 95 ? 11.915 23.555 7.211 1.00 40.50 95 GLY A CA 1
ATOM 730 C C . GLY A 1 95 ? 11.142 23.925 8.469 1.00 40.50 95 GLY A C 1
ATOM 731 O O . GLY A 1 95 ? 10.202 24.704 8.372 1.00 40.50 95 GLY A O 1
ATOM 732 N N . LEU A 1 96 ? 11.514 23.402 9.641 1.00 48.91 96 LEU A N 1
ATOM 733 C CA . LEU A 1 96 ? 11.186 24.075 10.898 1.00 48.91 96 LEU A CA 1
ATOM 734 C C . LEU A 1 96 ? 12.477 24.547 11.570 1.00 48.91 96 LEU A C 1
ATOM 736 O O . LEU A 1 96 ? 13.320 23.736 11.937 1.00 48.91 96 LEU A O 1
ATOM 740 N N . ALA A 1 97 ? 12.522 25.873 11.730 1.00 40.34 97 ALA A N 1
ATOM 741 C CA . ALA A 1 97 ? 13.297 26.676 12.672 1.00 40.34 97 ALA A CA 1
ATOM 742 C C . ALA A 1 97 ? 14.817 26.790 12.467 1.00 40.34 97 ALA A C 1
ATOM 744 O O . ALA A 1 97 ? 15.553 25.862 12.757 1.00 40.34 97 ALA A O 1
ATOM 745 N N . PHE A 1 98 ? 15.263 27.989 12.066 1.00 40.81 98 PHE A N 1
ATOM 746 C CA . PHE A 1 98 ? 16.186 28.830 12.849 1.00 40.81 98 PHE A CA 1
ATOM 747 C C . PHE A 1 98 ? 16.081 30.282 12.352 1.00 40.81 98 PHE A C 1
ATOM 749 O O . PHE A 1 98 ? 16.656 30.617 11.320 1.00 40.81 98 PHE A O 1
ATOM 756 N N . LEU A 1 99 ? 15.333 31.115 13.080 1.00 41.78 99 LEU A N 1
ATOM 757 C CA . LEU A 1 99 ? 15.631 32.524 13.363 1.00 41.78 99 LEU A CA 1
ATOM 758 C C . LEU A 1 99 ? 15.014 32.850 14.726 1.00 41.78 99 LEU A C 1
ATOM 760 O O . LEU A 1 99 ? 13.817 32.527 14.902 1.00 41.78 99 LEU A O 1
#

Radius of gyration: 15.92 Å; chains: 1; bounding box: 32×52×38 Å

pLDDT: mean 71.84, std 18.92, range [34.28, 95.81]

Organism: Alexandrium catenella (NCBI:txid2925)